Protein AF-A0AAJ1Y362-F1 (afdb_monomer_lite)

pLDDT: mean 93.22, std 7.41, range [49.09, 98.31]

Radius of gyration: 34.77 Å; chains: 1; bounding box: 71×25×90 Å

Structure (mmCIF, N/CA/C/O backbone):
data_AF-A0AAJ1Y362-F1
#
_entry.id   AF-A0AAJ1Y362-F1
#
loop_
_atom_site.group_PDB
_atom_site.id
_atom_site.type_symbol
_atom_site.label_atom_id
_atom_site.label_alt_id
_atom_site.label_comp_id
_atom_site.label_asym_id
_atom_site.label_entity_id
_atom_site.label_seq_id
_atom_site.pdbx_PDB_ins_code
_atom_site.Cartn_x
_atom_site.Cartn_y
_atom_site.Cartn_z
_atom_site.occupancy
_atom_site.B_iso_or_equiv
_atom_site.auth_seq_id
_atom_site.auth_comp_id
_atom_site.auth_asym_id
_atom_site.auth_atom_id
_atom_site.pdbx_PDB_model_num
ATOM 1 N N . ALA A 1 1 ? 12.223 -14.397 -25.781 1.00 49.09 1 ALA A N 1
ATOM 2 C CA . ALA A 1 1 ? 12.736 -14.776 -27.113 1.00 49.09 1 ALA A CA 1
ATOM 3 C C . ALA A 1 1 ? 13.835 -13.797 -27.491 1.00 49.09 1 ALA A C 1
ATOM 5 O O . ALA A 1 1 ? 13.568 -12.600 -27.513 1.00 49.09 1 ALA A O 1
ATOM 6 N N . ASN A 1 2 ? 15.051 -14.289 -27.727 1.00 65.19 2 ASN A N 1
ATOM 7 C CA . ASN A 1 2 ? 16.174 -13.453 -28.145 1.00 65.19 2 ASN A CA 1
ATOM 8 C C . ASN A 1 2 ? 15.974 -13.107 -29.622 1.00 65.19 2 ASN A C 1
ATOM 10 O O . ASN A 1 2 ? 16.107 -13.971 -30.484 1.00 65.19 2 ASN A O 1
ATOM 14 N N . GLY A 1 3 ? 15.545 -11.876 -29.891 1.00 81.44 3 GLY A N 1
ATOM 15 C CA . GLY A 1 3 ? 15.369 -11.374 -31.250 1.00 81.44 3 GLY A CA 1
ATOM 16 C C . GLY A 1 3 ? 16.695 -10.877 -31.816 1.00 81.44 3 GLY A C 1
ATOM 17 O O . GLY A 1 3 ? 17.463 -10.227 -31.111 1.00 81.44 3 GLY A O 1
ATOM 18 N N . THR A 1 4 ? 16.952 -11.156 -33.090 1.00 91.00 4 THR A N 1
ATOM 19 C CA . THR A 1 4 ? 18.068 -10.560 -33.835 1.00 91.00 4 THR A CA 1
ATOM 20 C C . THR A 1 4 ? 17.555 -9.352 -34.612 1.00 91.00 4 THR A C 1
ATOM 22 O O . THR A 1 4 ? 16.517 -9.435 -35.267 1.00 91.00 4 THR A O 1
ATOM 25 N N . ILE A 1 5 ? 18.278 -8.233 -34.546 1.00 93.81 5 ILE A N 1
ATOM 26 C CA . ILE A 1 5 ? 18.023 -7.050 -35.375 1.00 93.81 5 ILE A CA 1
ATOM 27 C C . ILE A 1 5 ? 19.043 -7.042 -36.512 1.00 93.81 5 ILE A C 1
ATOM 29 O O . ILE A 1 5 ? 20.245 -7.031 -36.258 1.00 93.81 5 ILE A O 1
ATOM 33 N N . THR A 1 6 ? 18.565 -7.039 -37.755 1.00 94.06 6 THR A N 1
ATOM 34 C CA . THR A 1 6 ? 19.397 -6.993 -38.966 1.00 94.06 6 THR A CA 1
ATOM 35 C C . THR A 1 6 ? 18.970 -5.831 -39.854 1.00 94.06 6 THR A C 1
ATOM 37 O O . THR A 1 6 ? 17.777 -5.562 -40.001 1.00 94.06 6 THR A O 1
ATOM 40 N N . ALA A 1 7 ? 19.939 -5.153 -40.464 1.00 95.75 7 ALA A N 1
ATOM 41 C CA . ALA A 1 7 ? 19.711 -4.127 -41.474 1.00 95.75 7 ALA A CA 1
ATOM 42 C C . ALA A 1 7 ? 20.742 -4.301 -42.592 1.00 95.75 7 ALA A C 1
ATOM 44 O O . ALA A 1 7 ? 21.934 -4.397 -42.316 1.00 95.75 7 ALA A O 1
ATOM 45 N N . GLU A 1 8 ? 20.277 -4.334 -43.838 1.00 95.31 8 GLU A N 1
ATOM 46 C CA . GLU A 1 8 ? 21.119 -4.468 -45.027 1.00 95.31 8 GLU A CA 1
ATOM 47 C C . GLU A 1 8 ? 20.985 -3.212 -45.889 1.00 95.31 8 GLU A C 1
ATOM 49 O O . GLU A 1 8 ? 19.890 -2.668 -46.057 1.00 95.31 8 GLU A O 1
ATOM 54 N N . TYR A 1 9 ? 22.104 -2.755 -46.445 1.00 93.62 9 TYR A N 1
ATOM 55 C CA . TYR A 1 9 ? 22.153 -1.633 -47.375 1.00 93.62 9 TYR A CA 1
ATOM 56 C C . TYR A 1 9 ? 22.722 -2.123 -48.709 1.00 93.62 9 TYR A C 1
ATOM 58 O O . TYR A 1 9 ? 23.702 -2.862 -48.696 1.00 93.62 9 TYR A O 1
ATOM 66 N N . PRO A 1 10 ? 22.152 -1.719 -49.858 1.00 89.50 10 PRO A N 1
ATOM 67 C CA . PRO A 1 10 ? 22.622 -2.186 -51.159 1.00 89.50 10 PRO A CA 1
ATOM 68 C C . PRO A 1 10 ? 24.023 -1.649 -51.486 1.00 89.50 10 PRO A C 1
ATOM 70 O O . PRO A 1 10 ? 24.961 -2.415 -51.670 1.00 89.50 10 PRO A O 1
ATOM 73 N N . SER A 1 11 ? 24.181 -0.327 -51.543 1.00 90.75 11 SER A N 1
ATOM 74 C CA . SER A 1 11 ? 25.477 0.338 -51.651 1.00 90.75 11 SER A CA 1
ATOM 75 C C . SER A 1 11 ? 25.411 1.707 -50.980 1.00 90.75 11 SER A C 1
ATOM 77 O O . SER A 1 11 ? 24.396 2.405 -51.041 1.00 90.75 11 SER A O 1
ATOM 79 N N . LEU A 1 12 ? 26.498 2.082 -50.310 1.00 92.31 12 LEU A N 1
ATOM 80 C CA . LEU A 1 12 ? 26.665 3.382 -49.671 1.00 92.31 12 LEU A CA 1
ATOM 81 C C . LEU A 1 12 ? 27.836 4.087 -50.355 1.00 92.31 12 LEU A C 1
ATOM 83 O O . LEU A 1 12 ? 28.967 3.619 -50.296 1.00 92.31 12 LEU A O 1
ATOM 87 N N . THR A 1 13 ? 27.555 5.185 -51.053 1.00 94.56 13 THR A N 1
ATOM 88 C CA . THR A 1 13 ? 28.556 5.937 -51.834 1.00 94.56 13 THR A CA 1
ATOM 89 C C . THR A 1 13 ? 28.776 7.353 -51.308 1.00 94.56 13 THR A C 1
ATOM 91 O O . THR A 1 13 ? 29.597 8.091 -51.846 1.00 94.56 13 THR A O 1
ATOM 94 N N . ASP A 1 14 ? 27.998 7.766 -50.306 1.00 96.00 14 ASP A N 1
ATOM 95 C CA . ASP A 1 14 ? 28.135 9.053 -49.635 1.00 96.00 14 ASP A CA 1
ATOM 96 C C . ASP A 1 14 ? 28.860 8.892 -48.289 1.00 96.00 14 ASP A C 1
ATOM 98 O O . ASP A 1 14 ? 29.100 7.785 -47.818 1.00 96.00 14 ASP A O 1
ATOM 102 N N . MET A 1 15 ? 29.228 10.016 -47.672 1.00 95.44 15 MET A N 1
ATOM 103 C CA . MET A 1 15 ? 29.865 10.050 -46.349 1.00 95.44 15 MET A CA 1
ATOM 104 C C . MET A 1 15 ? 28.851 10.339 -45.229 1.00 95.44 15 MET A C 1
ATOM 106 O O . MET A 1 15 ? 29.213 10.900 -44.196 1.00 95.44 15 MET A O 1
ATOM 110 N N . LYS A 1 16 ? 27.556 10.078 -45.450 1.00 96.69 16 LYS A N 1
ATOM 111 C CA . LYS A 1 16 ? 26.511 10.441 -44.486 1.00 96.69 16 LYS A CA 1
ATOM 112 C C . LYS A 1 16 ? 26.296 9.323 -43.474 1.00 96.69 16 LYS A C 1
ATOM 114 O O . LYS A 1 16 ? 26.272 8.147 -43.815 1.00 96.69 16 LYS A O 1
ATOM 119 N N . GLU A 1 17 ? 26.017 9.714 -42.238 1.00 95.88 17 GLU A N 1
ATOM 120 C CA . GLU A 1 17 ? 25.691 8.782 -41.163 1.00 95.88 17 GLU A CA 1
ATOM 121 C C . GLU A 1 17 ? 24.360 8.046 -41.413 1.00 95.88 17 GLU A C 1
ATOM 123 O O . GLU A 1 17 ? 23.403 8.594 -41.983 1.00 95.88 17 GLU A O 1
ATOM 128 N N . ARG A 1 18 ? 24.300 6.791 -40.955 1.00 95.50 18 ARG A N 1
ATOM 129 C CA . ARG A 1 18 ? 23.088 5.974 -40.841 1.00 95.50 18 ARG A CA 1
ATOM 130 C C . ARG A 1 18 ? 23.000 5.441 -39.415 1.00 95.50 18 ARG A C 1
ATOM 132 O O . ARG A 1 18 ? 24.006 5.030 -38.851 1.00 95.50 18 ARG A O 1
ATOM 139 N N . SER A 1 19 ? 21.798 5.428 -38.843 1.00 95.56 19 SER A N 1
ATOM 140 C CA . SER A 1 19 ? 21.584 4.971 -37.466 1.00 95.56 19 SER A CA 1
ATOM 141 C C . SER A 1 19 ? 20.390 4.023 -37.386 1.00 95.56 19 SER A C 1
ATOM 143 O O . SER A 1 19 ? 19.340 4.293 -37.970 1.00 95.56 19 SER A O 1
ATOM 145 N N . ILE A 1 20 ? 20.526 2.955 -36.598 1.00 96.19 20 ILE A N 1
ATOM 146 C CA . ILE A 1 20 ? 19.442 2.032 -36.239 1.00 96.19 20 ILE A CA 1
ATOM 147 C C . ILE A 1 20 ? 19.076 2.271 -34.769 1.00 96.19 20 ILE A C 1
ATOM 149 O O . ILE A 1 20 ? 19.951 2.293 -33.907 1.00 96.19 20 ILE A O 1
ATOM 153 N N . ARG A 1 21 ? 17.788 2.478 -34.465 1.00 95.94 21 ARG A N 1
ATOM 154 C CA . ARG A 1 21 ? 17.285 2.695 -33.096 1.00 95.94 21 ARG A CA 1
ATOM 155 C C . ARG A 1 21 ? 16.188 1.689 -32.778 1.00 95.94 21 ARG A C 1
ATOM 157 O O . ARG A 1 21 ? 15.231 1.566 -33.535 1.00 95.94 21 ARG A O 1
ATOM 164 N N . PHE A 1 22 ? 16.298 1.023 -31.636 1.00 94.75 22 PHE A N 1
ATOM 165 C CA . PHE A 1 22 ? 15.313 0.060 -31.154 1.00 94.75 22 PHE A CA 1
ATOM 166 C C . PHE A 1 22 ? 15.150 0.183 -29.634 1.00 94.75 22 PHE A C 1
ATOM 168 O O . PHE A 1 22 ? 16.006 0.743 -28.950 1.00 94.75 22 PHE A O 1
ATOM 175 N N . LYS A 1 23 ? 14.019 -0.297 -29.111 1.00 93.88 23 LYS A N 1
ATOM 176 C CA . LYS A 1 23 ? 13.738 -0.365 -27.672 1.00 93.88 23 LYS A CA 1
ATOM 177 C C . LYS A 1 23 ? 13.695 -1.826 -27.247 1.00 93.88 23 LYS A C 1
ATOM 179 O O . LYS A 1 23 ? 13.152 -2.655 -27.970 1.00 93.88 23 LYS A O 1
ATOM 184 N N . VAL A 1 24 ? 14.226 -2.109 -26.066 1.00 92.75 24 VAL A N 1
ATOM 185 C CA . VAL A 1 24 ? 14.188 -3.429 -25.428 1.00 92.75 24 VAL A CA 1
ATOM 186 C C . VAL A 1 24 ? 13.622 -3.299 -24.018 1.00 92.75 24 VAL A C 1
ATOM 188 O O . VAL A 1 24 ? 13.620 -2.209 -23.446 1.00 92.75 24 VAL A O 1
ATOM 191 N N . ILE A 1 25 ? 13.133 -4.410 -23.474 1.00 90.50 25 ILE A N 1
ATOM 192 C CA . ILE A 1 25 ? 12.694 -4.530 -22.083 1.00 90.50 25 ILE A CA 1
ATOM 193 C C . ILE A 1 25 ? 13.636 -5.526 -21.407 1.00 90.50 25 ILE A C 1
ATOM 195 O O . ILE A 1 25 ? 13.878 -6.601 -21.956 1.00 90.50 25 ILE A O 1
ATOM 199 N N . VAL A 1 26 ? 14.161 -5.170 -20.234 1.00 91.25 26 VAL A N 1
ATOM 200 C CA . VAL A 1 26 ? 14.891 -6.111 -19.372 1.00 91.25 26 VAL A CA 1
ATOM 201 C C . VAL A 1 26 ? 13.880 -7.128 -18.838 1.00 91.25 26 VAL A C 1
ATOM 203 O O . VAL A 1 26 ? 12.873 -6.737 -18.252 1.00 91.25 26 VAL A O 1
ATOM 206 N N . ASN A 1 27 ? 14.096 -8.414 -19.113 1.00 89.19 27 ASN A N 1
ATOM 207 C CA . ASN A 1 27 ? 13.162 -9.481 -18.750 1.00 89.19 27 ASN A CA 1
ATOM 208 C C . ASN A 1 27 ? 13.434 -10.025 -17.334 1.00 89.19 27 ASN A C 1
ATOM 210 O O . ASN A 1 27 ? 14.442 -9.700 -16.717 1.00 89.19 27 ASN A O 1
ATOM 214 N N . GLU A 1 28 ? 12.541 -10.881 -16.834 1.00 85.88 28 GLU A N 1
ATOM 215 C CA . GLU A 1 28 ? 12.636 -11.475 -15.487 1.00 85.88 28 GLU A CA 1
ATOM 216 C C . GLU A 1 28 ? 13.795 -12.479 -15.321 1.00 85.88 28 GLU A C 1
ATOM 218 O O . GLU A 1 28 ? 14.103 -12.883 -14.205 1.00 85.88 28 GLU A O 1
ATOM 223 N N . GLU A 1 29 ? 14.446 -12.892 -16.413 1.00 88.44 29 GLU A N 1
ATOM 224 C CA . GLU A 1 29 ? 15.634 -13.759 -16.365 1.00 88.44 29 GLU A CA 1
ATOM 225 C C . GLU A 1 29 ? 16.905 -12.968 -16.013 1.00 88.44 29 GLU A C 1
ATOM 227 O O . GLU A 1 29 ? 17.896 -13.551 -15.568 1.00 88.44 29 GLU A O 1
ATOM 232 N N . ALA A 1 30 ? 16.886 -11.646 -16.210 1.00 90.56 30 ALA A N 1
ATOM 233 C CA . ALA A 1 30 ? 17.968 -10.764 -15.814 1.00 90.56 30 ALA A CA 1
ATOM 234 C C . ALA A 1 30 ? 18.056 -10.670 -14.289 1.00 90.56 30 ALA A C 1
ATOM 236 O O . ALA A 1 30 ? 17.068 -10.415 -13.602 1.00 90.56 30 ALA A O 1
ATOM 237 N N . LYS A 1 31 ? 19.267 -10.813 -13.757 1.00 90.69 31 LYS A N 1
ATOM 238 C CA . LYS A 1 31 ? 19.531 -10.635 -12.330 1.00 90.69 31 LYS A CA 1
ATOM 239 C C . LYS A 1 31 ? 20.037 -9.227 -12.065 1.00 90.69 31 LYS A C 1
ATOM 241 O O . LYS A 1 31 ? 20.920 -8.737 -12.771 1.00 90.69 31 LYS A O 1
ATOM 246 N N . ALA A 1 32 ? 19.501 -8.587 -11.032 1.00 90.81 32 ALA A N 1
ATOM 247 C CA . ALA A 1 32 ? 19.973 -7.274 -10.627 1.00 90.81 32 ALA A CA 1
ATOM 248 C C . ALA A 1 32 ? 21.446 -7.325 -10.199 1.00 90.81 32 ALA A C 1
ATOM 250 O O . ALA A 1 32 ? 21.899 -8.277 -9.562 1.00 90.81 32 ALA A O 1
ATOM 251 N N . GLY A 1 33 ? 22.199 -6.291 -10.565 1.00 91.12 33 GLY A N 1
ATOM 252 C CA . GLY A 1 33 ? 23.635 -6.208 -10.308 1.00 91.12 33 GLY A CA 1
ATOM 253 C C . GLY A 1 33 ? 24.511 -7.050 -11.245 1.00 91.12 33 GLY A C 1
ATOM 254 O O . GLY A 1 33 ? 25.720 -6.827 -11.272 1.00 91.12 33 GLY A O 1
ATOM 255 N N . GLU A 1 34 ? 23.947 -7.965 -12.042 1.00 95.75 34 GLU A N 1
ATOM 256 C CA . GLU A 1 34 ? 24.703 -8.678 -13.077 1.00 95.75 34 GLU A CA 1
ATOM 257 C C . GLU A 1 34 ? 24.772 -7.852 -14.371 1.00 95.75 34 GLU A C 1
ATOM 259 O O . GLU A 1 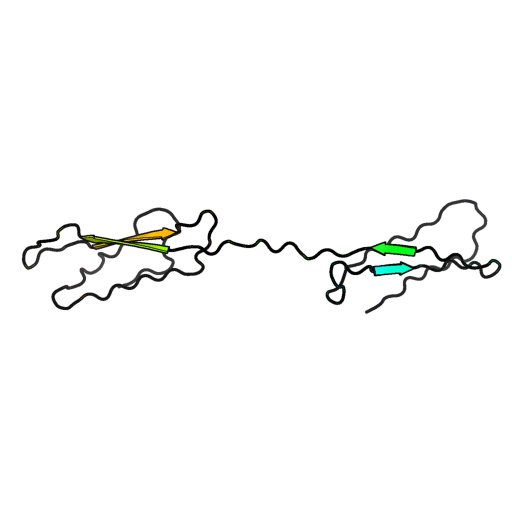34 ? 23.808 -7.210 -14.792 1.00 95.75 34 GLU A O 1
ATOM 264 N N . THR A 1 35 ? 25.939 -7.852 -15.018 1.00 95.31 35 THR A N 1
ATOM 265 C CA . THR A 1 35 ? 26.148 -7.111 -16.266 1.00 95.31 35 THR A CA 1
ATOM 266 C C . THR A 1 35 ? 25.540 -7.852 -17.449 1.00 95.31 35 THR A C 1
ATOM 268 O O . THR A 1 35 ? 25.858 -9.013 -17.699 1.00 95.31 35 THR A O 1
ATOM 271 N N . ILE A 1 36 ? 24.742 -7.141 -18.242 1.00 95.69 36 ILE A N 1
ATOM 272 C CA . ILE A 1 36 ? 24.250 -7.590 -19.543 1.00 95.69 36 ILE A CA 1
ATOM 273 C C . ILE A 1 36 ? 25.016 -6.829 -20.623 1.00 95.69 36 ILE A C 1
ATOM 275 O O . ILE A 1 36 ? 24.927 -5.604 -20.700 1.00 95.69 36 ILE A O 1
ATOM 279 N N . LEU A 1 37 ? 25.759 -7.548 -21.464 1.00 95.81 37 LEU A N 1
ATOM 280 C CA . LEU A 1 37 ? 26.521 -6.975 -22.573 1.00 95.81 37 LEU A CA 1
ATOM 281 C C . LEU A 1 37 ? 25.749 -7.140 -23.885 1.00 95.81 37 LEU A C 1
ATOM 283 O O . LEU A 1 37 ? 25.504 -8.265 -24.320 1.00 95.81 37 LEU A O 1
ATOM 287 N N . ASN A 1 38 ? 25.387 -6.028 -24.527 1.00 94.94 38 ASN A N 1
ATOM 288 C CA . ASN A 1 38 ? 24.818 -6.052 -25.872 1.00 94.94 38 ASN A CA 1
ATOM 289 C C . ASN A 1 38 ? 25.902 -5.710 -26.900 1.00 94.94 38 ASN A C 1
ATOM 291 O O . ASN A 1 38 ? 26.490 -4.630 -26.832 1.00 94.94 38 ASN A O 1
ATOM 295 N N . LYS A 1 39 ? 26.131 -6.614 -27.855 1.00 95.50 39 LYS A N 1
ATOM 296 C CA . LYS A 1 39 ? 27.183 -6.524 -28.874 1.00 95.50 39 LYS A CA 1
ATOM 297 C C . LYS A 1 39 ? 26.576 -6.575 -30.274 1.00 95.50 39 LYS A C 1
ATOM 299 O O . LYS A 1 39 ? 25.747 -7.440 -30.552 1.00 95.50 39 LYS A O 1
ATOM 304 N N . ALA A 1 40 ? 26.982 -5.656 -31.145 1.00 96.69 40 ALA A N 1
ATOM 305 C CA . ALA A 1 40 ? 26.610 -5.649 -32.558 1.00 96.69 40 ALA A CA 1
ATOM 306 C C . ALA A 1 40 ? 27.779 -6.118 -33.435 1.00 96.69 40 ALA A C 1
ATOM 308 O O . ALA A 1 40 ? 28.919 -6.177 -32.983 1.00 96.69 40 ALA A O 1
ATOM 309 N N . LYS A 1 41 ? 27.484 -6.433 -34.699 1.00 96.38 41 LYS A N 1
ATOM 310 C CA . LYS A 1 41 ? 28.474 -6.700 -35.747 1.00 96.38 41 LYS A CA 1
ATOM 311 C C . LYS A 1 41 ? 28.120 -5.864 -36.975 1.00 96.38 41 LYS A C 1
ATOM 313 O O . LYS A 1 41 ? 26.985 -5.940 -37.445 1.00 96.38 41 LYS A O 1
ATOM 318 N N . VAL A 1 42 ? 29.076 -5.095 -37.486 1.00 96.88 42 VAL A N 1
ATOM 319 C CA . VAL A 1 42 ? 28.956 -4.294 -38.711 1.00 96.88 42 VAL A CA 1
ATOM 320 C C . VAL A 1 42 ? 30.001 -4.797 -39.698 1.00 96.88 42 VAL A C 1
ATOM 322 O O . VAL A 1 42 ? 31.185 -4.826 -39.383 1.00 96.88 42 VAL A O 1
ATOM 325 N N . ASP A 1 43 ? 29.556 -5.256 -40.863 1.00 96.44 43 ASP A N 1
ATOM 326 C CA . ASP A 1 43 ? 30.380 -6.016 -41.805 1.00 96.44 43 ASP A CA 1
ATOM 327 C C . ASP A 1 43 ? 30.110 -5.522 -43.231 1.00 96.44 43 ASP A C 1
ATOM 329 O O . ASP A 1 43 ? 28.967 -5.551 -43.689 1.00 96.44 43 ASP A O 1
ATOM 333 N N . ASP A 1 44 ? 31.150 -5.038 -43.913 1.00 95.31 44 ASP A N 1
ATOM 334 C CA . ASP A 1 44 ? 31.097 -4.620 -45.319 1.00 95.31 44 ASP A CA 1
ATOM 335 C C . ASP A 1 44 ? 31.603 -5.712 -46.277 1.00 95.31 44 ASP A C 1
ATOM 337 O O . ASP A 1 44 ? 31.674 -5.487 -47.485 1.00 95.31 44 ASP A O 1
ATOM 341 N N . THR A 1 45 ? 31.932 -6.899 -45.750 1.00 95.06 45 THR A N 1
ATOM 342 C CA . THR A 1 45 ? 32.464 -8.086 -46.440 1.00 95.06 45 THR A CA 1
ATOM 343 C C . THR A 1 45 ? 33.867 -7.951 -47.041 1.00 95.06 45 THR A C 1
ATOM 345 O O . THR A 1 45 ? 34.394 -8.929 -47.576 1.00 95.06 45 THR A O 1
ATOM 348 N N . VAL A 1 46 ? 34.488 -6.773 -46.955 1.00 96.44 46 VAL A N 1
ATOM 349 C CA . VAL A 1 46 ? 35.799 -6.476 -47.554 1.00 96.44 46 VAL A CA 1
ATOM 350 C C . VAL A 1 46 ? 36.847 -6.233 -46.473 1.00 96.44 46 VAL A C 1
ATOM 352 O O . VAL A 1 46 ? 37.967 -6.736 -46.571 1.00 96.44 46 VAL A O 1
ATOM 355 N N . ASN A 1 47 ? 36.486 -5.482 -45.439 1.00 96.06 47 ASN A N 1
ATOM 356 C CA . ASN A 1 47 ? 37.322 -5.158 -44.296 1.00 96.06 47 ASN A CA 1
ATOM 357 C C . ASN A 1 47 ? 36.953 -6.036 -43.086 1.00 96.06 47 ASN A C 1
ATOM 359 O O . ASN A 1 47 ? 35.874 -6.633 -43.052 1.00 96.06 47 ASN A O 1
ATOM 363 N N . PRO A 1 48 ? 37.831 -6.145 -42.069 1.00 97.62 48 PRO A N 1
ATOM 364 C CA . PRO A 1 48 ? 37.468 -6.795 -40.815 1.00 97.62 48 PRO A CA 1
ATOM 365 C C . PRO A 1 48 ? 36.216 -6.145 -40.202 1.00 97.62 48 PRO A C 1
ATOM 367 O O . PRO A 1 48 ? 36.145 -4.915 -40.161 1.00 97.62 48 PRO A O 1
ATOM 370 N N . PRO A 1 49 ? 35.246 -6.937 -39.712 1.00 97.38 49 PRO A N 1
ATOM 371 C CA . PRO A 1 49 ? 34.017 -6.397 -39.155 1.00 97.38 49 PRO A CA 1
ATOM 372 C C . PRO A 1 49 ? 34.285 -5.612 -37.870 1.00 97.38 49 PRO A C 1
ATOM 374 O O . PRO A 1 49 ? 35.139 -5.980 -37.061 1.00 97.38 49 PRO A O 1
ATOM 377 N N . GLU A 1 50 ? 33.499 -4.564 -37.656 1.00 97.81 50 GLU A N 1
ATOM 378 C CA . GLU A 1 50 ? 33.486 -3.823 -36.400 1.00 97.81 50 GLU A CA 1
ATOM 379 C C . GLU A 1 50 ? 32.465 -4.434 -35.437 1.00 97.81 50 GLU A C 1
ATOM 381 O O . GLU A 1 50 ? 31.355 -4.803 -35.832 1.00 97.81 50 GLU A O 1
ATOM 386 N N . GLU A 1 51 ? 32.822 -4.523 -34.156 1.00 97.31 51 GLU A N 1
A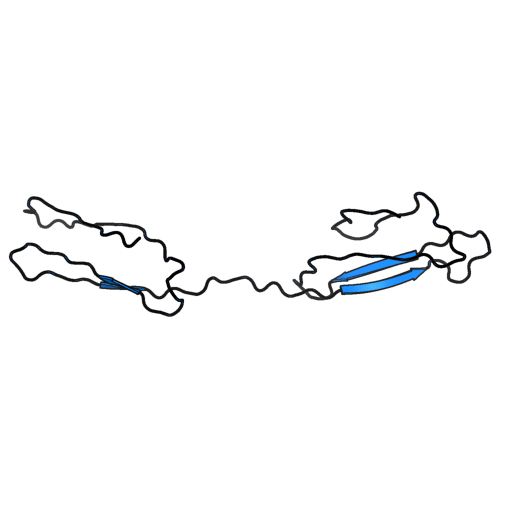TOM 387 C CA . GLU A 1 51 ? 31.988 -5.171 -33.142 1.00 97.31 51 GLU A CA 1
ATOM 388 C C . GLU A 1 51 ? 31.746 -4.280 -31.909 1.00 97.31 51 GLU A C 1
ATOM 390 O O . GLU A 1 51 ? 32.269 -4.561 -30.827 1.00 97.31 51 GLU A O 1
ATOM 395 N N . PRO A 1 52 ? 30.985 -3.178 -32.038 1.00 96.94 52 PRO A N 1
ATOM 396 C CA . PRO A 1 52 ? 30.716 -2.294 -30.913 1.00 96.94 52 PRO A CA 1
ATOM 397 C C . PRO A 1 52 ? 29.822 -2.977 -29.870 1.00 96.94 52 PRO A C 1
ATOM 399 O O . PRO A 1 52 ? 28.853 -3.668 -30.199 1.00 96.94 52 PRO A O 1
ATOM 402 N N . GLU A 1 53 ? 30.116 -2.731 -28.596 1.00 96.75 53 GLU A N 1
ATOM 403 C CA . GLU A 1 53 ? 29.384 -3.291 -27.463 1.00 96.75 53 GLU A CA 1
ATOM 404 C C . GLU A 1 53 ? 29.175 -2.260 -26.353 1.00 96.75 53 GLU A C 1
ATOM 406 O O . GLU A 1 53 ? 29.988 -1.355 -26.161 1.00 96.75 53 GLU A O 1
ATOM 411 N N . VAL A 1 54 ? 28.063 -2.386 -25.625 1.00 97.00 54 VAL A N 1
ATOM 412 C CA . VAL A 1 54 ? 27.741 -1.529 -24.475 1.00 97.00 54 VAL A CA 1
ATOM 413 C C . VAL A 1 54 ? 27.094 -2.375 -23.370 1.00 97.00 54 VAL A C 1
ATOM 415 O O . VAL A 1 54 ? 26.112 -3.075 -23.646 1.00 97.00 54 VAL A O 1
ATOM 418 N N . PRO A 1 55 ? 27.613 -2.331 -22.126 1.00 96.44 55 PRO A N 1
ATOM 419 C CA . PRO A 1 55 ? 27.014 -3.026 -20.995 1.00 96.44 55 PRO A CA 1
ATOM 420 C C . PRO A 1 55 ? 25.890 -2.216 -20.335 1.00 96.44 55 PRO A C 1
ATOM 422 O O . PRO A 1 55 ? 25.916 -0.985 -20.311 1.00 96.44 55 PRO A O 1
ATOM 425 N N . ILE A 1 56 ? 24.945 -2.924 -19.721 1.00 96.50 56 ILE A N 1
ATOM 426 C CA . ILE A 1 56 ? 23.995 -2.384 -18.743 1.00 96.50 56 ILE A CA 1
ATOM 427 C C . ILE A 1 56 ? 24.013 -3.242 -17.475 1.00 96.50 56 ILE A C 1
ATOM 429 O O . ILE A 1 56 ? 24.313 -4.434 -17.534 1.00 96.50 56 ILE A O 1
ATOM 433 N N . THR A 1 57 ? 23.640 -2.657 -16.341 1.00 96.06 57 THR A N 1
ATOM 434 C CA . THR A 1 57 ? 23.472 -3.376 -15.071 1.00 96.06 57 THR A CA 1
ATOM 435 C C . THR A 1 57 ? 22.067 -3.094 -14.547 1.00 96.06 57 THR A C 1
ATOM 437 O O . THR A 1 57 ? 21.799 -1.960 -14.148 1.00 96.06 57 THR A O 1
ATOM 440 N N . PRO A 1 58 ? 21.142 -4.068 -14.595 1.00 93.69 58 PRO A N 1
ATOM 441 C CA . PRO A 1 58 ? 19.802 -3.897 -14.050 1.00 93.69 58 PRO A CA 1
ATOM 442 C C . PRO A 1 58 ? 19.831 -3.649 -12.541 1.00 93.69 58 PRO A C 1
ATOM 444 O O . PRO A 1 58 ? 20.660 -4.211 -11.822 1.00 93.69 58 PRO A O 1
ATOM 447 N N . GLU A 1 59 ? 18.889 -2.846 -12.061 1.00 89.94 59 GLU A N 1
ATOM 448 C CA . GLU A 1 59 ? 18.666 -2.610 -10.636 1.00 89.94 59 GLU A CA 1
ATOM 449 C C . GLU A 1 59 ? 17.434 -3.383 -10.158 1.00 89.94 59 GLU A C 1
ATOM 451 O O . GLU A 1 59 ? 16.496 -3.619 -10.924 1.00 89.94 59 GLU A O 1
ATOM 456 N N . GLU A 1 60 ? 17.433 -3.764 -8.880 1.00 85.88 60 GLU A N 1
ATOM 457 C CA . GLU A 1 60 ? 16.241 -4.319 -8.241 1.00 85.88 60 GLU A CA 1
ATOM 458 C C . GLU A 1 60 ? 15.105 -3.283 -8.282 1.00 85.88 60 GLU A C 1
ATOM 460 O O . GLU A 1 60 ? 15.335 -2.099 -8.002 1.00 85.88 60 GLU A O 1
ATOM 465 N N . PRO A 1 61 ? 13.859 -3.693 -8.573 1.00 76.94 61 PRO A N 1
ATOM 466 C CA . PRO A 1 61 ? 12.728 -2.792 -8.466 1.00 76.94 61 PRO A CA 1
ATOM 467 C C . PRO A 1 61 ? 12.578 -2.303 -7.020 1.00 76.94 61 PRO A C 1
ATOM 469 O O . PRO A 1 61 ? 12.569 -3.080 -6.064 1.00 76.94 61 PRO A O 1
ATOM 472 N N . ILE A 1 62 ? 12.398 -0.992 -6.846 1.00 73.38 62 ILE A N 1
ATOM 473 C CA . ILE A 1 62 ? 12.113 -0.408 -5.533 1.00 73.38 62 ILE A CA 1
ATOM 474 C C . ILE A 1 62 ? 10.683 -0.791 -5.138 1.00 73.38 62 ILE A C 1
ATOM 476 O O . ILE A 1 62 ? 9.719 -0.130 -5.521 1.00 73.38 62 ILE A O 1
ATOM 480 N N . THR A 1 63 ? 10.519 -1.842 -4.338 1.00 65.62 63 THR A N 1
ATOM 481 C CA . THR A 1 63 ? 9.243 -2.100 -3.659 1.00 65.62 63 THR A CA 1
ATOM 482 C C . THR A 1 63 ? 9.123 -1.161 -2.454 1.00 65.62 63 THR A C 1
ATOM 484 O O . THR A 1 63 ? 9.975 -1.242 -1.558 1.00 65.62 63 THR A O 1
ATOM 487 N N . PRO A 1 64 ? 8.099 -0.289 -2.364 1.00 64.56 64 PRO A N 1
ATOM 488 C CA . PRO A 1 64 ? 7.888 0.502 -1.162 1.00 64.56 64 PRO A CA 1
ATOM 489 C C . PRO A 1 64 ? 7.648 -0.445 0.016 1.00 64.56 64 PRO A C 1
ATOM 491 O O . PRO A 1 64 ? 6.659 -1.177 0.050 1.00 64.56 64 PRO A O 1
ATOM 494 N N . ARG A 1 65 ? 8.557 -0.449 0.996 1.00 67.25 65 ARG A N 1
ATOM 495 C CA . ARG A 1 65 ? 8.335 -1.164 2.256 1.00 67.25 65 ARG A CA 1
ATOM 496 C C . ARG A 1 65 ? 7.281 -0.404 3.052 1.00 67.25 65 ARG A C 1
ATOM 498 O O . ARG A 1 65 ? 7.592 0.563 3.743 1.00 67.25 65 ARG A O 1
ATOM 505 N N . VAL A 1 66 ? 6.031 -0.834 2.937 1.00 74.06 66 VAL A N 1
ATOM 506 C CA . VAL A 1 66 ? 4.959 -0.374 3.818 1.00 74.06 66 VAL A CA 1
ATOM 507 C C . VAL A 1 66 ? 5.293 -0.848 5.230 1.00 74.06 66 VAL A C 1
ATOM 509 O O . VAL A 1 66 ? 5.542 -2.034 5.448 1.00 74.06 66 VAL A O 1
ATOM 512 N N . LYS A 1 67 ? 5.352 0.075 6.193 1.00 85.56 67 LYS A N 1
ATOM 513 C CA . LYS A 1 67 ? 5.541 -0.301 7.597 1.00 85.56 67 LYS A CA 1
ATOM 514 C C . LYS A 1 67 ? 4.300 -1.055 8.068 1.00 85.56 67 LYS A C 1
ATOM 516 O O . LYS A 1 67 ? 3.176 -0.643 7.787 1.00 85.56 67 LYS A O 1
ATOM 521 N N . GLU A 1 68 ? 4.485 -2.133 8.817 1.00 91.31 68 GLU A N 1
ATOM 522 C CA . GLU A 1 68 ? 3.358 -2.777 9.486 1.00 91.31 68 GLU A CA 1
ATOM 523 C C . GLU A 1 68 ? 2.800 -1.846 10.571 1.00 91.31 68 GLU A C 1
ATOM 525 O O . GLU A 1 68 ? 3.544 -1.239 11.347 1.00 91.31 68 GLU A O 1
ATOM 530 N N . GLY A 1 69 ? 1.477 -1.684 10.592 1.00 94.56 69 GLY A N 1
ATOM 531 C CA . GLY A 1 69 ? 0.784 -0.921 11.624 1.00 94.56 69 GLY A CA 1
ATOM 532 C C . GLY A 1 69 ? 0.749 -1.652 12.967 1.00 94.56 69 GLY A C 1
ATOM 533 O O . GLY A 1 69 ? 0.983 -2.855 13.057 1.00 94.56 69 GLY A O 1
ATOM 534 N N . LYS A 1 70 ? 0.388 -0.927 14.030 1.00 96.31 70 LYS A N 1
ATOM 535 C CA . LYS A 1 70 ? 0.142 -1.500 15.362 1.00 96.31 70 LYS A CA 1
ATOM 536 C C . LYS A 1 70 ? -1.154 -0.939 15.924 1.00 96.31 70 LYS A C 1
ATOM 538 O O . LYS A 1 70 ? -1.321 0.274 16.001 1.00 96.31 70 LYS A O 1
ATOM 543 N N . LEU A 1 71 ? -2.071 -1.822 16.307 1.00 97.25 71 LEU A N 1
ATOM 544 C CA . LEU A 1 71 ? -3.374 -1.442 16.843 1.00 97.25 71 LEU A CA 1
ATOM 545 C C . LEU A 1 71 ? -3.281 -1.196 18.355 1.00 97.25 71 LEU A C 1
ATOM 547 O O . LEU A 1 71 ? -2.732 -2.015 19.091 1.00 97.25 71 LEU A O 1
ATOM 551 N N . ALA A 1 72 ? -3.866 -0.096 18.817 1.00 97.81 72 ALA A N 1
ATOM 552 C CA . ALA A 1 72 ? -4.195 0.125 20.220 1.00 97.81 72 ALA A CA 1
ATOM 553 C C . ALA A 1 72 ? -5.701 0.365 20.346 1.00 97.81 72 ALA A C 1
ATOM 555 O O . ALA A 1 72 ? -6.272 1.057 19.503 1.00 97.81 72 ALA A O 1
ATOM 556 N N . ALA A 1 73 ? -6.327 -0.187 21.386 1.00 98.00 73 ALA A N 1
ATOM 557 C CA . ALA A 1 73 ? -7.762 -0.070 21.618 1.00 98.00 73 ALA A CA 1
ATOM 558 C C . ALA A 1 73 ? -8.088 0.127 23.104 1.00 98.00 73 ALA A C 1
ATOM 560 O O . ALA A 1 73 ? -7.351 -0.330 23.978 1.00 98.00 73 ALA A O 1
ATOM 561 N N . THR A 1 74 ? -9.204 0.793 23.382 1.00 98.00 74 THR A N 1
ATOM 562 C CA . THR A 1 74 ? -9.765 1.006 24.718 1.00 98.00 74 THR A CA 1
ATOM 563 C C . THR A 1 74 ? -11.276 0.796 24.689 1.00 98.00 74 THR A C 1
ATOM 565 O O . THR A 1 74 ? -11.913 0.963 23.651 1.00 98.00 74 THR A O 1
ATOM 568 N N . LYS A 1 75 ? -11.856 0.431 25.837 1.00 97.81 75 LYS A N 1
ATOM 569 C CA . LYS A 1 75 ? -13.305 0.326 26.027 1.00 97.81 75 LYS A CA 1
ATOM 570 C C . LYS A 1 75 ? -13.711 1.118 27.261 1.00 97.81 75 LYS A C 1
ATOM 572 O O . LYS A 1 75 ? -13.084 0.984 28.311 1.00 97.81 75 LYS A O 1
ATOM 577 N N . THR A 1 76 ? -14.751 1.925 27.136 1.00 98.06 76 THR A N 1
ATOM 578 C CA . THR A 1 76 ? -15.309 2.728 28.227 1.00 98.06 76 THR A CA 1
ATOM 579 C C . THR A 1 76 ? -16.807 2.495 28.341 1.00 98.06 76 THR A C 1
ATOM 581 O O . THR A 1 76 ? -17.434 1.942 27.438 1.00 98.06 76 THR A O 1
ATOM 584 N N . VAL A 1 77 ? -17.369 2.889 29.480 1.00 98.31 77 VAL A N 1
ATOM 585 C CA . VAL A 1 77 ? -18.809 2.910 29.729 1.00 98.31 77 VAL A CA 1
ATOM 586 C C . VAL A 1 77 ? -19.179 4.277 30.283 1.00 98.31 77 VAL A C 1
ATOM 588 O O . VAL A 1 77 ? -18.429 4.833 31.089 1.00 98.31 77 VAL A O 1
ATOM 591 N N . ASN A 1 78 ? -20.311 4.827 29.858 1.00 98.00 78 ASN A N 1
ATOM 592 C CA . ASN A 1 78 ? -20.775 6.132 30.332 1.00 98.00 78 ASN A CA 1
ATOM 593 C C . ASN A 1 78 ? -21.225 6.115 31.810 1.00 98.00 78 ASN A C 1
ATOM 595 O O . ASN A 1 78 ? -21.069 7.112 32.510 1.00 98.00 78 ASN A O 1
ATOM 599 N N . ASN A 1 79 ? -21.734 4.981 32.304 1.00 97.75 79 ASN A N 1
ATOM 600 C CA . ASN A 1 79 ? -22.134 4.776 33.694 1.00 97.75 79 ASN A CA 1
ATOM 601 C C . ASN A 1 79 ? -21.678 3.395 34.202 1.00 97.75 79 ASN A C 1
ATOM 603 O O . ASN A 1 79 ? -22.185 2.360 33.778 1.00 97.75 79 ASN A O 1
ATOM 607 N N . ALA A 1 80 ? -20.736 3.371 35.150 1.00 97.31 80 ALA A N 1
ATOM 608 C CA . ALA A 1 80 ? -20.200 2.135 35.731 1.00 97.31 80 ALA A CA 1
ATOM 609 C C . ALA A 1 80 ? -21.067 1.532 36.858 1.00 97.31 80 ALA A C 1
ATOM 611 O O . ALA A 1 80 ? -20.762 0.444 37.346 1.00 97.31 80 ALA A O 1
ATOM 612 N N . LYS A 1 81 ? -22.115 2.235 37.312 1.00 97.56 81 LYS A N 1
ATOM 613 C CA . LYS A 1 81 ? -23.035 1.790 38.374 1.00 97.56 81 LYS A CA 1
ATOM 614 C C . LYS A 1 81 ? -24.497 2.067 37.979 1.00 97.56 81 LYS A C 1
ATOM 616 O O . LYS A 1 81 ? -25.160 2.863 38.649 1.00 97.56 81 LYS A O 1
ATOM 621 N N . PRO A 1 82 ? -25.000 1.455 36.894 1.00 97.50 82 PRO A N 1
ATOM 622 C CA . PRO A 1 82 ? -26.375 1.659 36.456 1.00 97.50 82 PRO A CA 1
ATOM 623 C C . PRO A 1 82 ? -27.378 1.048 37.429 1.00 97.50 82 PRO A C 1
ATOM 625 O O . PRO A 1 82 ? -27.088 0.078 38.137 1.00 97.50 82 PRO A O 1
ATOM 628 N N . LYS A 1 83 ? -28.591 1.596 37.439 1.00 97.75 83 LYS A N 1
ATOM 629 C CA . LYS A 1 83 ? -29.738 0.957 38.091 1.00 97.75 83 LYS A CA 1
ATOM 630 C C . LYS A 1 83 ? -30.301 -0.148 37.193 1.00 97.75 83 LYS A C 1
ATOM 632 O O . LYS A 1 83 ? -30.095 -0.157 35.981 1.00 97.75 83 LYS A O 1
ATOM 637 N N . LEU A 1 84 ? -31.051 -1.084 37.777 1.00 96.81 84 LEU A N 1
ATOM 638 C CA . LEU A 1 84 ? -31.753 -2.104 36.993 1.00 96.81 84 LEU A CA 1
ATOM 639 C C . LEU A 1 84 ? -32.727 -1.442 36.007 1.00 96.81 84 LEU A C 1
ATOM 641 O O . LEU A 1 84 ? -33.526 -0.596 36.401 1.00 96.81 84 LEU A O 1
ATOM 645 N N . GLY A 1 85 ? -32.648 -1.844 34.737 1.00 96.31 85 GLY A N 1
ATOM 646 C CA . GLY A 1 85 ? -33.453 -1.291 33.643 1.00 96.31 85 GLY A CA 1
ATOM 647 C C . GLY A 1 85 ? -32.895 -0.014 33.002 1.00 96.31 85 GLY A C 1
ATOM 648 O O . GLY A 1 85 ? -33.452 0.444 32.011 1.00 96.31 85 GLY A O 1
ATOM 649 N N . GLU A 1 86 ? -31.805 0.554 33.525 1.00 97.62 86 GLU A N 1
ATOM 650 C CA . GLU A 1 86 ? -31.136 1.710 32.921 1.00 97.62 86 GLU A CA 1
ATOM 651 C C . GLU A 1 86 ? -30.297 1.282 31.707 1.00 97.62 86 GLU A C 1
ATOM 653 O O . GLU A 1 86 ? -29.547 0.304 31.771 1.00 97.62 86 GLU A O 1
ATOM 658 N N . ALA A 1 87 ? -30.408 2.022 30.602 1.00 97.00 87 ALA A N 1
ATOM 659 C CA . ALA A 1 87 ? -29.550 1.831 29.440 1.00 97.00 87 ALA A CA 1
ATOM 660 C C . ALA A 1 87 ? -28.186 2.498 29.671 1.00 97.00 87 ALA A C 1
ATOM 662 O O . ALA A 1 87 ? -28.108 3.644 30.113 1.00 97.00 87 ALA A O 1
ATOM 663 N N . ILE A 1 88 ? -27.117 1.786 29.329 1.00 97.75 88 ILE A N 1
ATOM 664 C CA . ILE A 1 88 ? -25.741 2.290 29.347 1.00 97.75 88 ILE A CA 1
ATOM 665 C C . ILE A 1 88 ? -25.146 2.194 27.950 1.00 97.75 88 ILE A C 1
ATOM 667 O O . ILE A 1 88 ? -25.548 1.351 27.149 1.00 97.75 88 ILE A O 1
ATOM 671 N N . GLU A 1 89 ? -24.159 3.036 27.678 1.00 97.81 89 GLU A N 1
ATOM 672 C CA . GLU A 1 89 ? -23.450 3.068 26.407 1.00 97.81 89 GLU A CA 1
ATOM 673 C C . GLU A 1 89 ? -22.000 2.635 26.617 1.00 97.81 89 GLU A C 1
ATOM 675 O O . GLU A 1 89 ? -21.287 3.185 27.463 1.00 97.81 89 GLU A O 1
ATOM 680 N N . TYR A 1 90 ? -21.576 1.637 25.840 1.00 97.88 90 TYR A N 1
ATOM 681 C CA . TYR A 1 90 ? -20.177 1.250 25.727 1.00 97.88 90 TYR A CA 1
ATOM 682 C C . TYR A 1 90 ? -19.561 1.899 24.492 1.00 97.88 90 TYR A C 1
ATOM 684 O O . TYR A 1 90 ? -20.138 1.853 23.409 1.00 97.88 90 TYR A O 1
ATOM 692 N N . THR A 1 91 ? -18.349 2.428 24.633 1.00 97.44 91 THR A N 1
ATOM 693 C CA . THR A 1 91 ? -17.571 2.966 23.511 1.00 97.44 91 THR A CA 1
ATOM 694 C C . THR A 1 91 ? -16.277 2.177 23.372 1.00 97.44 91 THR A C 1
ATOM 696 O O . THR A 1 91 ? -15.507 2.088 24.328 1.00 97.44 91 THR A O 1
ATOM 699 N N . ILE A 1 92 ? -16.031 1.597 22.193 1.00 97.50 92 ILE A N 1
ATOM 700 C CA . ILE A 1 92 ? -14.757 0.955 21.846 1.00 97.50 92 ILE A CA 1
ATOM 701 C C . ILE A 1 92 ? -14.010 1.881 20.890 1.00 97.50 92 ILE A C 1
ATOM 703 O O . ILE A 1 92 ? -14.439 2.076 19.754 1.00 97.50 92 ILE A O 1
ATOM 707 N N . SER A 1 93 ? -12.884 2.424 21.341 1.00 96.75 93 SER A N 1
ATOM 708 C CA . SER A 1 93 ? -12.033 3.312 20.548 1.00 96.75 93 SER A CA 1
ATOM 709 C C . SER A 1 93 ? -10.761 2.584 20.150 1.00 96.75 93 SER A C 1
ATOM 711 O O . SER A 1 93 ? -10.172 1.880 20.967 1.00 96.75 93 SER A O 1
ATOM 713 N N . PHE A 1 94 ? -10.299 2.757 18.914 1.00 96.75 94 PHE A N 1
ATOM 714 C CA . PHE A 1 94 ? -9.070 2.129 18.434 1.00 96.75 94 PHE A CA 1
ATOM 715 C C . PHE A 1 94 ? -8.328 3.021 17.441 1.00 96.75 94 PHE A C 1
ATOM 717 O O . PHE A 1 94 ? -8.930 3.859 16.777 1.00 96.75 94 PHE A O 1
ATOM 724 N N . ARG A 1 95 ? -7.005 2.857 17.348 1.00 96.12 95 ARG A N 1
ATOM 725 C CA . ARG A 1 95 ? -6.164 3.590 16.391 1.00 96.12 95 ARG A CA 1
ATOM 726 C C . ARG A 1 95 ? -4.908 2.818 16.012 1.00 96.12 95 ARG A C 1
ATOM 728 O O . ARG A 1 95 ? -4.411 2.003 16.793 1.00 96.12 95 ARG A O 1
ATOM 735 N N . ASN A 1 96 ? -4.365 3.138 14.842 1.00 97.00 96 ASN A N 1
ATOM 736 C CA . ASN A 1 96 ? -3.006 2.757 14.482 1.00 97.00 96 ASN A CA 1
ATOM 737 C C . ASN A 1 96 ? -2.001 3.661 15.212 1.00 97.00 96 ASN A C 1
ATOM 739 O O . ASN A 1 96 ? -2.172 4.878 15.251 1.00 97.00 96 ASN A O 1
ATOM 743 N N . THR A 1 97 ? -0.960 3.077 15.797 1.00 97.06 97 THR A N 1
ATOM 744 C CA . THR A 1 97 ? 0.070 3.801 16.554 1.00 97.06 97 THR A CA 1
ATOM 745 C C . THR A 1 97 ? 1.393 3.941 15.806 1.00 97.06 97 THR A C 1
ATOM 747 O O . THR A 1 97 ? 2.343 4.468 16.378 1.00 97.06 97 THR A O 1
ATOM 750 N N . ILE A 1 98 ? 1.492 3.432 14.574 1.00 96.12 98 ILE A N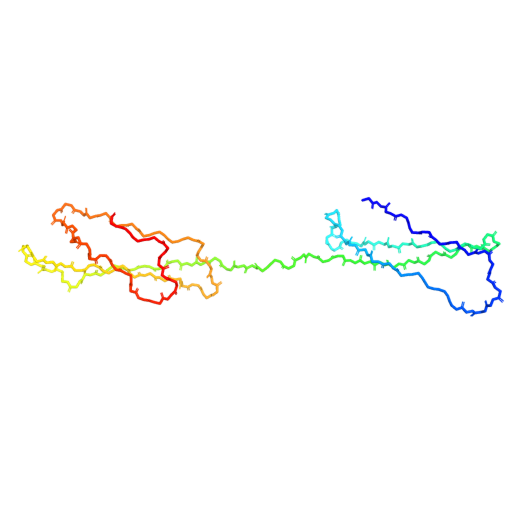 1
ATOM 751 C CA . ILE A 1 98 ? 2.697 3.536 13.744 1.00 96.12 98 ILE A CA 1
ATOM 752 C C . ILE A 1 98 ? 2.448 4.544 12.628 1.00 96.12 98 ILE A C 1
ATOM 754 O O . ILE A 1 98 ? 1.550 4.359 11.806 1.00 96.12 98 ILE A O 1
ATOM 758 N N . GLU A 1 99 ? 3.269 5.591 12.586 1.00 92.19 99 GLU A N 1
ATOM 759 C CA . GLU A 1 99 ? 3.246 6.584 11.514 1.00 92.19 99 GLU A CA 1
ATOM 760 C C . GLU A 1 99 ? 3.534 5.920 10.160 1.00 92.19 99 GLU A C 1
ATOM 762 O O . GLU A 1 99 ? 4.519 5.189 10.009 1.00 92.19 99 GLU A O 1
ATOM 767 N N . ASN A 1 100 ? 2.648 6.158 9.186 1.00 89.12 100 ASN A N 1
ATOM 768 C CA . ASN A 1 100 ? 2.638 5.497 7.874 1.00 89.12 100 ASN A CA 1
ATOM 769 C C . ASN A 1 100 ? 2.603 3.958 7.942 1.00 89.12 100 ASN A C 1
ATOM 771 O O . ASN A 1 100 ? 2.898 3.282 6.956 1.00 89.12 100 ASN A O 1
ATOM 775 N N . GLY A 1 101 ? 2.263 3.392 9.104 1.00 91.44 101 GLY A N 1
ATOM 776 C CA . GLY A 1 101 ? 2.003 1.971 9.243 1.00 91.44 101 GLY A CA 1
ATOM 777 C C . GLY A 1 101 ? 0.652 1.619 8.631 1.00 91.44 101 GLY A C 1
ATOM 778 O O . GLY A 1 101 ? -0.276 2.424 8.683 1.00 91.44 101 GLY A O 1
ATOM 779 N N . VAL A 1 102 ? 0.504 0.412 8.098 1.00 93.56 102 VAL A N 1
ATOM 780 C CA . VAL A 1 102 ? -0.774 -0.062 7.551 1.00 93.56 102 VAL A CA 1
ATOM 781 C C . VAL A 1 102 ? -1.302 -1.231 8.375 1.00 93.56 102 VAL A C 1
ATOM 783 O O . VAL A 1 102 ? -0.600 -2.210 8.623 1.00 93.56 102 VAL A O 1
ATOM 786 N N . LEU A 1 103 ? -2.561 -1.124 8.805 1.00 94.31 103 LEU A N 1
ATOM 787 C CA . LEU A 1 103 ? -3.338 -2.231 9.358 1.00 94.31 103 LEU A CA 1
ATOM 788 C C . LEU A 1 103 ? -4.242 -2.771 8.244 1.00 94.31 103 LEU A C 1
ATOM 790 O O . LEU A 1 103 ? -5.241 -2.145 7.907 1.00 94.31 103 LEU A O 1
ATOM 794 N N . ASN A 1 104 ? -3.898 -3.927 7.671 1.00 92.19 104 ASN A N 1
ATOM 795 C CA . ASN A 1 104 ? -4.612 -4.478 6.507 1.00 92.19 104 ASN A CA 1
ATOM 796 C C . ASN A 1 104 ? -6.068 -4.876 6.805 1.00 92.19 104 ASN A C 1
ATOM 798 O O . ASN A 1 104 ? -6.903 -4.913 5.904 1.00 92.19 104 ASN A O 1
ATOM 802 N N . LYS A 1 105 ? -6.377 -5.211 8.063 1.00 93.81 105 LYS A N 1
ATOM 803 C CA . LYS A 1 105 ? -7.724 -5.574 8.512 1.00 93.81 105 LYS A CA 1
ATOM 804 C C . LYS A 1 105 ? -7.866 -5.318 10.009 1.00 93.81 105 LYS A C 1
ATOM 806 O O . LYS A 1 105 ? -7.013 -5.733 10.788 1.00 93.81 105 LYS A O 1
ATOM 811 N N . VAL A 1 106 ? -8.971 -4.693 10.405 1.00 95.44 106 VAL A N 1
ATOM 812 C CA . VAL A 1 106 ? -9.370 -4.524 11.808 1.00 95.44 106 VAL A CA 1
ATOM 813 C C . VAL A 1 106 ? -10.786 -5.068 11.954 1.00 95.44 106 VAL A C 1
ATOM 815 O O . VAL A 1 106 ? -11.677 -4.695 11.195 1.00 95.44 106 VAL A O 1
ATOM 818 N N . VAL A 1 107 ? -10.984 -5.986 12.898 1.00 96.25 107 VAL A N 1
ATOM 819 C CA . VAL A 1 107 ? -12.293 -6.565 13.229 1.00 96.25 107 VAL A CA 1
ATOM 820 C C . VAL A 1 107 ? -12.527 -6.346 14.713 1.00 96.25 107 VAL A C 1
ATOM 822 O O . VAL A 1 107 ? -11.680 -6.715 15.524 1.00 96.25 107 VAL A O 1
ATOM 825 N N . ILE A 1 108 ? -13.666 -5.750 15.058 1.00 96.38 108 ILE A N 1
ATOM 826 C CA . ILE A 1 108 ? -14.095 -5.555 16.443 1.00 96.38 108 ILE A CA 1
ATOM 827 C C . ILE A 1 108 ? -15.205 -6.564 16.735 1.00 96.38 108 ILE A C 1
ATOM 829 O O . ILE A 1 108 ? -16.129 -6.731 15.943 1.00 96.38 108 ILE A O 1
ATOM 833 N N . THR A 1 109 ? -15.094 -7.282 17.847 1.00 96.19 109 THR A N 1
ATOM 834 C CA . THR A 1 109 ? -16.106 -8.235 18.316 1.00 96.19 109 THR A CA 1
ATOM 835 C C . THR A 1 109 ? -16.248 -8.065 19.816 1.00 96.19 109 THR A C 1
ATOM 837 O O . THR A 1 109 ? -15.251 -8.095 20.534 1.00 96.19 109 THR A O 1
ATOM 840 N N . ASP A 1 110 ? -17.478 -7.877 20.280 1.00 96.88 110 ASP A N 1
ATOM 841 C CA . ASP A 1 110 ? -17.795 -7.688 21.690 1.00 96.88 110 ASP A CA 1
ATOM 842 C C . ASP A 1 110 ? -18.989 -8.570 22.050 1.00 96.88 110 ASP A C 1
ATOM 844 O O . ASP A 1 110 ? -20.112 -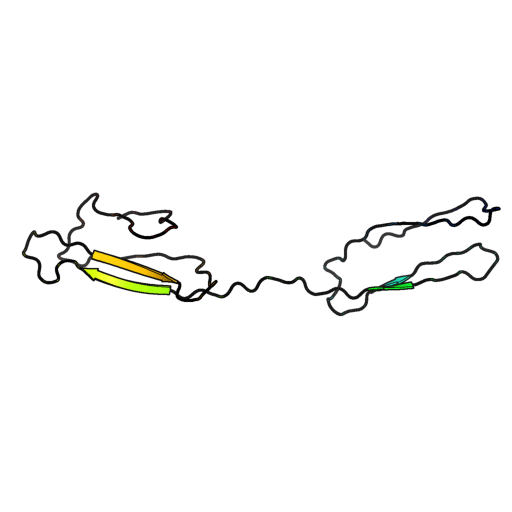8.336 21.610 1.00 96.88 110 ASP A O 1
ATOM 848 N N . GLN A 1 111 ? -18.732 -9.643 22.796 1.00 97.12 111 GLN A N 1
ATOM 849 C CA . GLN A 1 111 ? -19.776 -10.570 23.210 1.00 97.12 111 GLN A CA 1
ATOM 850 C C . GLN A 1 111 ? -20.435 -10.045 24.484 1.00 97.12 111 GLN A C 1
ATOM 852 O O . GLN A 1 111 ? -19.801 -9.998 25.539 1.00 97.12 111 GLN A O 1
ATOM 857 N N . LEU A 1 112 ? -21.720 -9.689 24.402 1.00 95.69 112 LEU A N 1
ATOM 858 C CA . LEU A 1 112 ? -22.456 -9.224 25.573 1.00 95.69 112 LEU A CA 1
ATOM 859 C C . LEU A 1 112 ? -22.583 -10.353 26.617 1.00 95.69 112 LEU A C 1
ATOM 861 O O . LEU A 1 112 ? -23.114 -11.423 26.303 1.00 95.69 112 LEU A O 1
ATOM 865 N N . PRO A 1 113 ? -22.107 -10.148 27.859 1.00 96.56 113 PRO A N 1
ATOM 866 C CA . PRO A 1 113 ? -22.284 -11.115 28.934 1.00 96.56 113 PRO A CA 1
ATOM 867 C C . PRO A 1 113 ? -23.754 -11.226 29.363 1.00 96.56 113 PRO A C 1
ATOM 869 O O . PRO A 1 113 ? -24.578 -10.344 29.112 1.00 96.56 113 PRO A O 1
ATOM 872 N N . LYS A 1 114 ? -24.077 -12.303 30.091 1.00 96.94 114 LYS A N 1
ATOM 873 C CA . LYS A 1 114 ? -25.393 -12.465 30.731 1.00 96.94 114 LYS A CA 1
ATOM 874 C C . LYS A 1 114 ? -25.704 -11.267 31.635 1.00 96.94 114 LYS A C 1
ATOM 876 O O . LYS A 1 114 ? -24.835 -10.806 32.370 1.00 96.94 114 LYS A O 1
ATOM 881 N N . GLY A 1 115 ? -26.959 -10.819 31.617 1.00 95.38 115 GLY A N 1
ATOM 882 C CA . GLY A 1 115 ? -27.426 -9.665 32.394 1.00 95.38 115 GLY A CA 1
ATOM 883 C C . GLY A 1 115 ? -27.428 -8.344 31.621 1.00 95.38 115 GLY A C 1
ATOM 884 O O . GLY A 1 115 ? -27.985 -7.371 32.118 1.00 95.38 115 GLY A O 1
ATOM 885 N N . LEU A 1 116 ? -26.880 -8.317 30.402 1.00 97.12 116 LEU A N 1
ATOM 886 C CA . LEU A 1 116 ? -27.037 -7.209 29.463 1.00 97.12 116 LEU A CA 1
ATOM 887 C C . LEU A 1 116 ? -27.969 -7.615 28.320 1.00 97.12 116 LEU A C 1
ATOM 889 O O . LEU A 1 116 ? -27.969 -8.762 27.879 1.00 97.12 116 LEU A O 1
ATOM 893 N N . THR A 1 117 ? -28.772 -6.666 27.848 1.00 96.06 117 THR A N 1
ATOM 894 C CA . THR A 1 117 ? -29.619 -6.819 26.661 1.00 96.06 117 THR A CA 1
ATOM 895 C C . THR A 1 117 ? -29.262 -5.704 25.694 1.00 96.06 117 THR A C 1
ATOM 897 O O . THR A 1 117 ? -29.180 -4.547 26.102 1.00 96.06 117 THR A O 1
ATOM 900 N N . TYR A 1 118 ? -29.015 -6.054 24.433 1.00 97.00 118 TYR A N 1
ATOM 901 C CA . TYR A 1 118 ? -28.750 -5.066 23.396 1.00 97.00 118 TYR A CA 1
ATOM 902 C C . TYR A 1 118 ? -29.985 -4.181 23.179 1.00 97.00 118 TYR A C 1
ATOM 904 O O . TYR A 1 118 ? -31.109 -4.682 23.099 1.00 97.00 118 TYR A O 1
ATOM 912 N N . VAL A 1 119 ? -29.776 -2.868 23.088 1.00 97.19 119 VAL A N 1
ATOM 913 C CA . VAL A 1 119 ? -30.835 -1.920 22.738 1.00 97.19 119 VAL A CA 1
ATOM 914 C C . VAL A 1 119 ? -30.884 -1.840 21.220 1.00 97.19 119 VAL A C 1
ATOM 916 O O . VAL A 1 119 ? -29.933 -1.390 20.589 1.00 97.19 119 VAL A O 1
ATOM 919 N N . LYS A 1 120 ? -31.987 -2.308 20.631 1.00 96.44 120 LYS A N 1
ATOM 920 C CA . LYS A 1 120 ? -32.160 -2.321 19.177 1.00 96.44 120 LYS A CA 1
ATOM 921 C C . LYS A 1 120 ? -31.928 -0.924 18.584 1.00 96.44 120 LYS A C 1
ATOM 923 O O . LYS A 1 120 ? -32.343 0.070 19.176 1.00 96.44 120 LYS A O 1
ATOM 928 N N . ASP A 1 121 ? -31.287 -0.881 17.418 1.00 95.06 121 ASP A N 1
ATOM 929 C CA . ASP A 1 121 ? -31.020 0.335 16.640 1.00 95.06 121 ASP A CA 1
ATOM 930 C C . ASP A 1 121 ? -30.074 1.340 17.341 1.00 95.06 121 ASP A C 1
ATOM 932 O O . ASP A 1 121 ? -29.960 2.488 16.915 1.00 95.06 121 ASP A O 1
ATOM 936 N N . SER A 1 122 ? -29.352 0.926 18.396 1.00 96.12 122 SER A N 1
ATOM 937 C CA . SER A 1 122 ? -28.419 1.796 19.132 1.00 96.12 122 SER A CA 1
ATOM 938 C C . SER A 1 122 ? -26.978 1.779 18.599 1.00 96.12 122 SER A C 1
ATOM 940 O O . SER A 1 122 ? -26.124 2.496 19.119 1.00 96.12 122 SER A O 1
ATOM 942 N N . LEU A 1 123 ? -26.656 0.922 17.622 1.00 96.62 123 LEU A N 1
ATOM 943 C CA . LEU A 1 123 ? -25.288 0.751 17.128 1.00 96.62 123 LEU A CA 1
ATOM 944 C C . LEU A 1 123 ? -24.918 1.881 16.163 1.00 96.62 123 LEU A C 1
ATOM 946 O O . LEU A 1 123 ? -25.535 2.048 15.114 1.00 96.62 123 LEU A O 1
ATOM 950 N N . THR A 1 124 ? -23.876 2.640 16.499 1.00 95.50 124 THR A N 1
ATOM 951 C CA . THR A 1 124 ? -23.378 3.749 15.675 1.00 95.50 124 THR A CA 1
ATOM 952 C C . THR A 1 124 ? -21.850 3.739 15.594 1.00 95.50 124 THR A C 1
ATOM 954 O O . THR A 1 124 ? -21.167 3.161 16.439 1.00 95.50 124 THR A O 1
ATOM 957 N N . SER A 1 125 ? -21.297 4.362 14.549 1.00 95.31 125 SER A N 1
ATOM 958 C CA . SER A 1 125 ? -19.856 4.588 14.391 1.00 95.31 125 SER A CA 1
ATOM 959 C C . SER A 1 125 ? -19.555 6.079 14.506 1.00 95.31 125 SER A C 1
ATOM 961 O O . SER A 1 125 ? -20.044 6.890 13.717 1.00 95.31 125 SER A O 1
ATOM 963 N N . VAL A 1 126 ? -18.712 6.433 15.474 1.00 92.62 126 VAL A N 1
ATOM 964 C CA . VAL A 1 126 ? -18.250 7.802 15.730 1.00 92.62 126 VAL A CA 1
ATOM 965 C C . VAL A 1 126 ? -16.737 7.898 15.523 1.00 92.62 126 VAL A C 1
ATOM 967 O O . VAL A 1 126 ? -16.025 6.914 15.713 1.00 92.62 126 VAL A O 1
ATOM 970 N N . GLY A 1 127 ? -16.249 9.077 15.130 1.00 92.19 127 GLY A N 1
ATOM 971 C CA . GLY A 1 127 ? -14.830 9.331 14.854 1.00 92.19 127 GLY A CA 1
ATOM 972 C C . GLY A 1 127 ? -14.515 9.597 13.380 1.00 92.19 127 GLY A C 1
ATOM 973 O O . GLY A 1 127 ? -15.423 9.654 12.538 1.00 92.19 127 GLY A O 1
ATOM 974 N N . ASP A 1 128 ? -13.221 9.780 13.116 1.00 93.44 128 ASP A N 1
ATOM 975 C CA . ASP A 1 128 ? -12.661 10.110 11.804 1.00 93.44 128 ASP A CA 1
ATOM 976 C C . ASP A 1 128 ? -12.837 8.970 10.787 1.00 93.44 128 ASP A C 1
ATOM 978 O O . ASP A 1 128 ? -13.077 7.814 11.141 1.00 93.44 128 ASP A O 1
ATOM 982 N N . GLU A 1 129 ? -12.725 9.306 9.502 1.00 92.25 129 GLU A N 1
ATOM 983 C CA . GLU A 1 129 ? -12.721 8.333 8.407 1.00 92.25 129 GLU A CA 1
ATOM 984 C C . GLU A 1 129 ? -11.498 7.389 8.476 1.00 92.25 129 GLU A C 1
ATOM 986 O O . GLU A 1 129 ? -10.436 7.781 8.970 1.00 92.25 129 GLU A O 1
ATOM 991 N N . PRO A 1 130 ? -11.591 6.163 7.924 1.00 92.44 130 PRO A N 1
ATOM 992 C CA . PRO A 1 130 ? -12.743 5.604 7.212 1.00 92.44 130 PRO A CA 1
ATOM 993 C C . PRO A 1 130 ? -13.842 5.062 8.142 1.00 92.44 130 PRO A C 1
ATOM 995 O O . PRO A 1 130 ? -13.557 4.450 9.174 1.00 92.44 130 PRO A O 1
ATOM 998 N N . LYS A 1 131 ? -15.109 5.199 7.733 1.00 93.81 131 LYS A N 1
ATOM 999 C CA . LYS A 1 131 ? -16.235 4.476 8.354 1.00 93.81 131 LYS A CA 1
ATOM 1000 C C . LYS A 1 131 ? -16.127 2.953 8.163 1.00 93.81 131 LYS A C 1
ATOM 1002 O O . LYS A 1 131 ? -15.549 2.487 7.177 1.00 93.81 131 LYS A O 1
ATOM 1007 N N . PRO A 1 132 ? -16.702 2.146 9.081 1.00 95.06 132 PRO A N 1
ATOM 1008 C CA . PRO A 1 132 ? -16.747 0.697 8.922 1.00 95.06 132 PRO A CA 1
ATOM 1009 C C . PRO A 1 132 ? -17.534 0.312 7.666 1.00 95.06 132 PRO A C 1
ATOM 1011 O O . PRO A 1 132 ? -18.624 0.820 7.416 1.00 95.06 132 PRO A O 1
ATOM 1014 N N . THR A 1 133 ? -17.008 -0.643 6.901 1.00 94.94 133 THR A N 1
ATOM 1015 C CA . THR A 1 133 ? -17.672 -1.180 5.700 1.00 94.94 133 THR A CA 1
ATOM 1016 C C . THR A 1 133 ? -18.848 -2.102 6.024 1.00 94.94 133 THR A C 1
ATOM 1018 O O . THR A 1 133 ? -19.696 -2.353 5.174 1.00 94.94 133 THR A O 1
ATOM 1021 N N . SER A 1 134 ? -18.904 -2.615 7.253 1.00 94.62 134 SER A N 1
ATOM 1022 C CA . SER A 1 134 ? -20.010 -3.399 7.792 1.00 94.62 134 SER A CA 1
ATOM 1023 C C . SER A 1 134 ? -20.138 -3.094 9.278 1.00 94.62 134 SER A C 1
ATOM 1025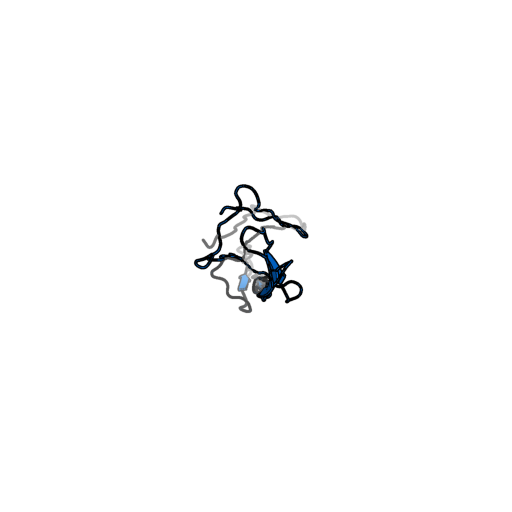 O O . SER A 1 134 ? -19.153 -3.176 10.010 1.00 94.62 134 SER A O 1
ATOM 1027 N N . LEU A 1 135 ? -21.357 -2.807 9.727 1.00 94.25 135 LEU A N 1
ATOM 1028 C CA . LEU A 1 135 ? -21.688 -2.561 11.125 1.00 94.25 135 LEU A CA 1
ATOM 1029 C C . LEU A 1 135 ? -23.022 -3.249 11.422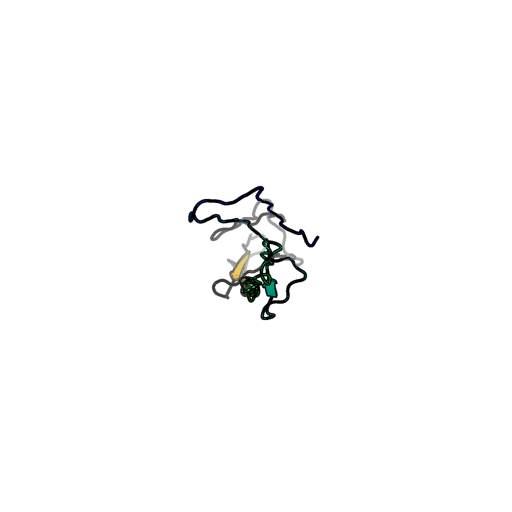 1.00 94.25 135 LEU A C 1
ATOM 1031 O O . LEU A 1 135 ? -24.019 -2.947 10.773 1.00 94.25 135 LEU A O 1
ATOM 1035 N N . LYS A 1 136 ? -23.003 -4.228 12.324 1.00 93.19 136 LYS A N 1
ATOM 1036 C CA . LYS A 1 136 ? -24.159 -5.060 12.675 1.00 93.19 136 LYS A CA 1
ATOM 1037 C C . LYS A 1 136 ? -24.031 -5.565 14.109 1.00 93.19 136 LYS A C 1
ATOM 1039 O O . LYS A 1 136 ? -22.903 -5.776 14.564 1.00 93.19 136 LYS A O 1
ATOM 1044 N N . GLU A 1 137 ? -25.167 -5.741 14.770 1.00 88.75 137 GLU A N 1
ATOM 1045 C CA . GLU A 1 137 ? -25.313 -6.429 16.057 1.00 88.75 137 GLU A CA 1
ATOM 1046 C C . GLU A 1 137 ? -25.263 -7.962 15.953 1.00 88.75 137 GLU A C 1
ATOM 1048 O O . GLU A 1 137 ? -25.506 -8.518 14.852 1.00 88.75 137 GLU A O 1
#

Secondary structure (DSSP, 8-state):
--PPP----S---S-------------TTSPTTS-EEEE--B--SSSPPB--EEEE-PPPP----PEEP-EEEEEEES-SSPPTT----EEEEEEE-STTEE-S-------PPTT----TT-----SSSPPPS----

Foldseek 3Di:
DDDDDDDDDPDDDDPDDDDDDDDDDDDPVADAQDKDKDWDWADPPPDDIDIDIDIDGDHDDDDPPQAAWDKDKDKDKPDPDDDPPDDIDIDIDMDTPDDSHDDPDDDDDDDDDPPDDDDPPPWDDDDDDDDDPDDDD

Sequence (137 aa):
ANGTITAEYPSLTDMKERSIRFKVIVNEEAKAGETILNKAKVDDTVNPPEEPEVPITPEEPITPRVKEGKLAATKTVNNAKPKLGEAIEYTISFRNTIENGVLNKVVITDQLPKGLTYVKDSLTSVGDEPKPTSLKE